Protein AF-A0A2G9ZUT0-F1 (afdb_monomer)

Mean predicted aligned error: 6.5 Å

Secondary structure (DSSP, 8-state):
---------HHHHHHHHHPEE---SSGGGS-HHHHHHEE--TT--SHHHHHHHHHHHHHHHHH---HHHHHHHHHHHHHHHT---SS-HHHHHHHHHHHHHHHHHHHHHHHHHT-HHHHHH--S------S-SS---

Radius of gyration: 17.22 Å; Cα co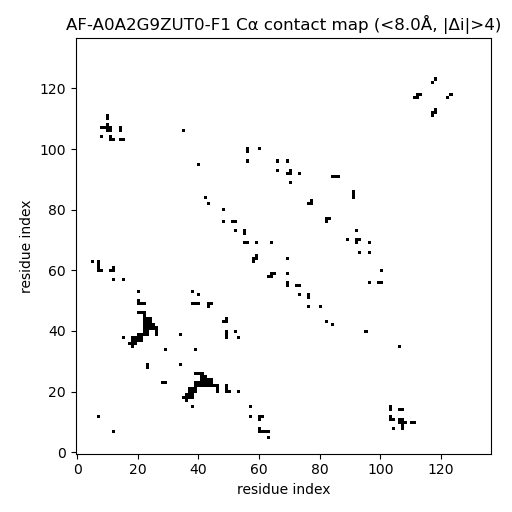ntacts (8 Å, |Δi|>4): 129; chains: 1; bounding box: 40×35×47 Å

Foldseek 3Di:
DDPPPPDQLVLLLVQLVQAAEDEAQAPVVDDDVNVSRHQYQHQPHDSVLSVLLSVLLSCCRPVVDDLVSLLVSQVVSCVVVVGDDPDDSSVRSCCSNVVSSVSSVVSSVVCVCPPPVNCVVPVDDDDDDDPPPDDDD

pLDDT: mean 87.55, std 13.96, range [28.02, 98.31]

Structure (mmCIF, N/CA/C/O backbone):
data_AF-A0A2G9ZUT0-F1
#
_entry.id   AF-A0A2G9ZUT0-F1
#
loop_
_atom_site.group_PDB
_atom_site.id
_atom_site.type_symbol
_atom_site.label_atom_id
_atom_site.label_alt_id
_atom_site.label_comp_id
_atom_site.label_asym_id
_atom_site.label_entity_id
_atom_site.label_seq_id
_atom_site.pdbx_PDB_ins_code
_atom_site.Cartn_x
_atom_site.Cartn_y
_atom_site.Cartn_z
_atom_site.occupancy
_atom_site.B_iso_or_equiv
_atom_site.auth_seq_id
_atom_site.auth_comp_id
_atom_site.auth_asym_id
_atom_site.auth_atom_id
_atom_site.pdbx_PDB_model_num
ATOM 1 N N . MET A 1 1 ? -8.070 9.217 -32.451 1.00 32.62 1 MET A N 1
ATOM 2 C CA . MET A 1 1 ? -7.580 9.591 -31.106 1.00 32.62 1 MET A CA 1
ATOM 3 C C . MET A 1 1 ? -7.337 8.300 -30.333 1.00 32.62 1 MET A C 1
ATOM 5 O O . MET A 1 1 ? -8.298 7.653 -29.942 1.00 32.62 1 MET A O 1
ATOM 9 N N . ILE A 1 2 ? -6.083 7.849 -30.228 1.00 28.02 2 ILE A N 1
ATOM 10 C CA . ILE A 1 2 ? -5.748 6.596 -29.535 1.00 28.02 2 ILE A CA 1
ATOM 11 C C . ILE A 1 2 ? -5.889 6.859 -28.034 1.00 28.02 2 ILE A C 1
ATOM 13 O O . ILE A 1 2 ? -5.043 7.514 -27.430 1.00 28.02 2 ILE A O 1
ATOM 17 N N . LYS A 1 3 ? -6.992 6.394 -27.439 1.00 31.11 3 LYS A N 1
ATOM 18 C CA . LYS A 1 3 ? -7.120 6.288 -25.985 1.00 31.11 3 LYS A CA 1
ATOM 19 C C . LYS A 1 3 ? -6.142 5.206 -25.531 1.00 31.11 3 LYS A C 1
ATOM 21 O O . LYS A 1 3 ? -6.470 4.025 -25.575 1.00 31.11 3 LYS A O 1
ATOM 26 N N . TYR A 1 4 ? -4.961 5.604 -25.070 1.00 37.59 4 TYR A N 1
ATOM 27 C CA . TYR A 1 4 ? -4.207 4.795 -24.116 1.00 37.59 4 TYR A CA 1
ATOM 28 C C . TYR A 1 4 ? -5.000 4.814 -22.803 1.00 37.59 4 TYR A C 1
ATOM 30 O O . TYR A 1 4 ? -4.702 5.581 -21.890 1.00 37.59 4 TYR A O 1
ATOM 38 N N . GLY A 1 5 ? -6.084 4.034 -22.732 1.00 45.03 5 GLY A N 1
ATOM 39 C CA . GLY A 1 5 ? -6.621 3.633 -21.437 1.00 45.03 5 GLY A CA 1
ATOM 40 C C . GLY A 1 5 ? -5.464 2.991 -20.686 1.00 45.03 5 GLY A C 1
ATOM 41 O O . GLY A 1 5 ? -4.748 2.189 -21.283 1.00 45.03 5 GLY A O 1
ATOM 42 N N . SER A 1 6 ? -5.206 3.425 -19.452 1.00 59.22 6 SER A N 1
ATOM 43 C CA . SER A 1 6 ? -4.159 2.858 -18.601 1.00 59.22 6 SER A CA 1
ATOM 44 C C . SER A 1 6 ? -4.292 1.337 -18.638 1.00 59.22 6 SER A C 1
ATOM 46 O O . SER A 1 6 ? -5.233 0.784 -18.078 1.00 59.22 6 SER A O 1
ATOM 48 N N . LEU A 1 7 ? -3.420 0.671 -19.400 1.00 58.50 7 LEU A N 1
ATOM 49 C CA . LEU A 1 7 ? -3.430 -0.780 -19.466 1.00 58.50 7 LEU A CA 1
ATOM 50 C C . LEU A 1 7 ? -3.095 -1.266 -18.054 1.00 58.50 7 LEU A C 1
ATOM 52 O O . LEU A 1 7 ? -2.112 -0.779 -17.480 1.00 58.50 7 LEU A O 1
ATOM 56 N N . PRO A 1 8 ? -3.905 -2.168 -17.477 1.00 69.31 8 PRO A N 1
ATOM 57 C CA . PRO A 1 8 ? -3.637 -2.699 -16.153 1.00 69.31 8 PRO A CA 1
ATOM 58 C C . PRO A 1 8 ? -2.223 -3.276 -16.135 1.00 69.31 8 PRO A C 1
ATOM 60 O O . PRO A 1 8 ? -1.839 -4.016 -17.041 1.00 69.31 8 PRO A O 1
ATOM 63 N N . PHE A 1 9 ? -1.422 -2.912 -15.131 1.00 82.88 9 PHE A N 1
ATOM 64 C CA . PHE A 1 9 ? -0.051 -3.406 -15.035 1.00 82.88 9 PHE A CA 1
ATOM 65 C C . PHE A 1 9 ? -0.077 -4.880 -14.608 1.00 82.88 9 PHE A C 1
ATOM 67 O O . PHE A 1 9 ? -0.148 -5.198 -13.418 1.00 82.88 9 PHE A O 1
ATOM 74 N N . ILE A 1 10 ? -0.083 -5.767 -15.605 1.00 86.06 10 ILE A N 1
ATOM 75 C CA . ILE A 1 10 ? -0.405 -7.193 -15.471 1.00 86.06 10 ILE A CA 1
ATOM 76 C C . ILE A 1 10 ? 0.533 -7.884 -14.482 1.00 86.06 10 ILE A C 1
ATOM 78 O O . ILE A 1 10 ? 0.087 -8.670 -13.650 1.00 86.06 10 ILE A O 1
ATOM 82 N N . GLU A 1 11 ? 1.822 -7.562 -14.517 1.00 87.00 11 GLU A N 1
ATOM 83 C CA . GLU A 1 11 ? 2.834 -8.147 -13.645 1.00 87.00 11 GLU A CA 1
ATOM 84 C C . GLU A 1 11 ? 2.588 -7.784 -12.178 1.00 87.00 11 GLU A C 1
ATOM 86 O O . GLU A 1 11 ? 2.686 -8.647 -11.305 1.00 87.00 11 GLU A O 1
ATOM 91 N N . ALA A 1 12 ? 2.207 -6.534 -11.901 1.00 86.81 12 ALA A N 1
ATOM 92 C CA . ALA A 1 12 ? 1.867 -6.084 -10.555 1.00 86.81 12 ALA A CA 1
ATOM 93 C C . ALA A 1 12 ? 0.582 -6.755 -10.036 1.00 86.81 12 ALA A C 1
ATOM 95 O O . ALA A 1 12 ? 0.538 -7.191 -8.885 1.00 86.81 12 ALA A O 1
ATOM 96 N N . ILE A 1 13 ? -0.433 -6.914 -10.892 1.00 87.56 13 ILE A N 1
ATOM 97 C CA . ILE A 1 13 ? -1.678 -7.626 -10.556 1.00 87.56 13 ILE A CA 1
ATOM 98 C C . ILE A 1 13 ? -1.398 -9.105 -10.272 1.00 87.56 13 ILE A C 1
ATOM 100 O O . ILE A 1 13 ? -1.846 -9.651 -9.263 1.00 87.56 13 ILE A O 1
ATOM 104 N N . ALA A 1 14 ? -0.617 -9.759 -11.133 1.00 89.25 14 ALA A N 1
ATOM 105 C CA . ALA A 1 14 ? -0.244 -11.157 -10.971 1.00 89.25 14 ALA A CA 1
ATOM 106 C C . ALA A 1 14 ? 0.557 -11.391 -9.682 1.00 89.25 14 ALA A C 1
ATOM 108 O O . ALA A 1 14 ? 0.378 -12.418 -9.027 1.00 89.25 14 ALA A O 1
ATOM 109 N N . LEU A 1 15 ? 1.419 -10.445 -9.297 1.00 87.06 15 LEU A N 1
ATOM 110 C CA . LEU A 1 15 ? 2.138 -10.496 -8.026 1.00 87.06 15 LEU A CA 1
ATOM 111 C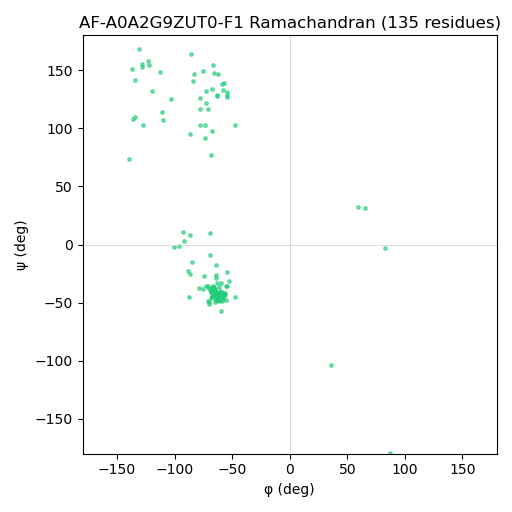 C . LEU A 1 15 ? 1.202 -10.320 -6.835 1.00 87.06 15 LEU A C 1
ATOM 113 O O . LEU A 1 15 ? 1.279 -11.113 -5.901 1.00 87.06 15 LEU A O 1
ATOM 117 N N . LEU A 1 16 ? 0.292 -9.343 -6.878 1.00 90.56 16 LEU A N 1
ATOM 118 C CA . LEU A 1 16 ? -0.678 -9.128 -5.804 1.00 90.56 16 LEU A CA 1
ATOM 119 C C . LEU A 1 16 ? -1.522 -10.381 -5.540 1.00 90.56 16 LEU A C 1
ATOM 121 O O . LEU A 1 16 ? -1.694 -10.768 -4.388 1.00 90.56 16 LEU A O 1
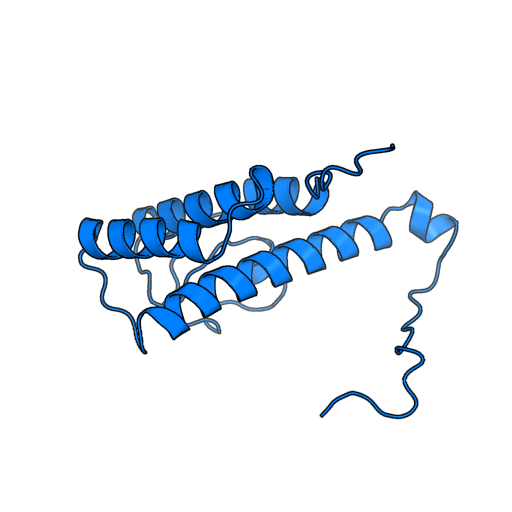ATOM 125 N N . ARG A 1 17 ? -1.979 -11.062 -6.598 1.00 90.38 17 ARG A N 1
ATOM 126 C CA . ARG A 1 17 ? -2.757 -12.309 -6.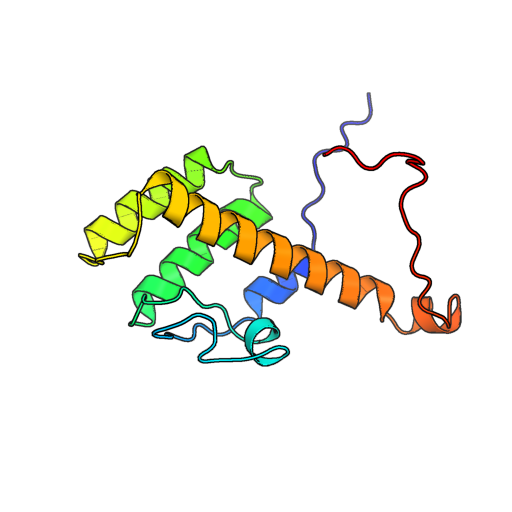491 1.00 90.38 17 ARG A CA 1
ATOM 127 C C . ARG A 1 17 ? -1.982 -13.466 -5.858 1.00 90.38 17 ARG A C 1
ATOM 129 O O . ARG A 1 17 ? -2.591 -14.342 -5.258 1.00 90.38 17 ARG A O 1
ATOM 136 N N . LYS A 1 18 ? -0.655 -13.487 -6.002 1.00 91.44 18 LYS A N 1
ATOM 137 C CA . LYS A 1 18 ? 0.213 -14.527 -5.427 1.00 91.44 18 LYS A CA 1
ATOM 138 C C . LYS A 1 18 ? 0.604 -14.253 -3.979 1.00 91.44 18 LYS A C 1
ATOM 140 O O . LYS A 1 18 ? 1.113 -15.159 -3.325 1.00 91.44 18 LYS A O 1
ATOM 145 N N . LYS A 1 19 ? 0.418 -13.023 -3.491 1.00 91.88 19 LYS A N 1
ATOM 146 C CA . LYS A 1 19 ? 0.791 -12.667 -2.124 1.00 91.88 19 LYS A CA 1
ATOM 147 C C . LYS A 1 19 ? -0.096 -13.384 -1.119 1.00 91.88 19 LYS A C 1
ATOM 149 O O . LYS A 1 19 ? -1.315 -13.348 -1.259 1.00 91.88 19 LYS A O 1
ATOM 154 N N . ILE A 1 20 ? 0.497 -13.956 -0.079 1.00 93.88 20 ILE A N 1
ATOM 155 C CA . ILE A 1 20 ? -0.246 -14.462 1.082 1.00 93.88 20 ILE A CA 1
ATOM 156 C C . ILE A 1 20 ? -0.540 -13.319 2.050 1.00 93.88 20 ILE A C 1
ATOM 158 O O . ILE A 1 20 ? 0.252 -12.389 2.162 1.00 93.88 20 ILE A O 1
ATOM 162 N N . ASN A 1 21 ? -1.668 -13.362 2.745 1.00 95.69 21 ASN A N 1
ATOM 163 C CA . ASN A 1 21 ? -1.921 -12.418 3.826 1.00 95.69 21 ASN A CA 1
ATOM 164 C C . ASN A 1 21 ? -1.043 -12.799 5.019 1.00 95.69 21 ASN A C 1
ATOM 166 O O . ASN A 1 21 ? -0.970 -13.971 5.385 1.00 95.69 21 ASN A O 1
ATOM 170 N N . LEU A 1 22 ? -0.355 -11.821 5.602 1.00 95.06 22 LEU A N 1
ATOM 171 C CA . LEU A 1 22 ? 0.433 -12.044 6.807 1.00 95.06 22 LEU A CA 1
ATOM 172 C C . LEU A 1 22 ? 0.195 -10.895 7.794 1.00 95.06 22 LEU A C 1
ATOM 174 O O . LEU A 1 22 ? 0.650 -9.774 7.550 1.00 95.06 22 LEU A O 1
ATOM 178 N N . PRO A 1 23 ? -0.524 -11.144 8.898 1.00 95.19 23 PRO A N 1
ATOM 179 C CA . PRO A 1 23 ? -0.661 -10.172 9.974 1.00 95.19 23 PRO A CA 1
ATOM 180 C C . PRO A 1 23 ? 0.697 -9.884 10.621 1.00 95.19 23 PRO A C 1
ATOM 182 O O . PRO A 1 23 ? 1.400 -10.807 11.033 1.00 95.19 23 PRO A O 1
ATOM 185 N N . THR A 1 24 ? 1.072 -8.608 10.727 1.00 94.44 24 THR A N 1
ATOM 186 C CA . THR A 1 24 ? 2.322 -8.193 11.381 1.00 94.44 24 THR A CA 1
ATOM 187 C C . THR A 1 24 ? 2.079 -7.017 12.327 1.00 94.44 24 THR A C 1
ATOM 189 O O . THR A 1 24 ? 1.313 -6.114 11.983 1.00 94.44 24 THR A O 1
ATOM 192 N N . PRO A 1 25 ? 2.726 -6.965 13.507 1.00 92.44 25 PRO A N 1
ATOM 193 C CA . PRO A 1 25 ? 2.598 -5.831 14.422 1.00 92.44 25 PRO A CA 1
ATOM 194 C C . PRO A 1 25 ? 3.276 -4.574 13.867 1.00 92.44 25 PRO A C 1
ATOM 196 O O . PRO A 1 25 ? 2.742 -3.471 13.983 1.00 92.44 25 PRO A O 1
ATOM 199 N N . THR A 1 26 ? 4.425 -4.734 13.212 1.00 92.38 26 THR A N 1
ATOM 200 C CA . THR A 1 26 ? 5.209 -3.643 12.631 1.00 92.38 26 THR A CA 1
ATOM 201 C C . THR A 1 26 ? 5.584 -3.955 11.182 1.00 92.38 26 THR A C 1
ATOM 203 O O . THR A 1 26 ? 5.364 -5.060 10.679 1.00 92.38 26 THR A O 1
ATOM 206 N N . TRP A 1 27 ? 6.090 -2.954 10.458 1.00 86.75 27 TRP A N 1
ATOM 207 C CA . TRP A 1 27 ? 6.489 -3.129 9.056 1.00 86.75 27 TRP A CA 1
ATOM 208 C C . TRP A 1 27 ? 7.808 -3.905 8.920 1.00 86.75 27 TRP A C 1
ATOM 210 O O . TRP A 1 27 ? 8.018 -4.569 7.912 1.00 86.75 27 TRP A O 1
ATOM 220 N N . ASP A 1 28 ? 8.666 -3.831 9.935 1.00 91.94 28 ASP A N 1
ATOM 221 C CA . ASP A 1 28 ? 9.986 -4.459 10.033 1.00 91.94 28 ASP A CA 1
ATOM 222 C C . ASP A 1 28 ? 9.947 -5.848 10.689 1.00 91.94 28 ASP A C 1
ATOM 224 O O . ASP A 1 28 ? 10.986 -6.477 10.847 1.00 91.94 28 ASP A O 1
ATOM 228 N N . THR A 1 29 ? 8.755 -6.361 11.028 1.00 92.81 29 THR A N 1
ATOM 229 C CA . THR A 1 29 ? 8.587 -7.763 11.459 1.00 92.81 29 THR A CA 1
ATOM 230 C C . THR A 1 29 ? 9.034 -8.747 10.373 1.00 92.81 29 THR A C 1
ATOM 232 O O . THR A 1 29 ? 9.523 -9.825 10.690 1.00 92.81 29 THR A O 1
ATOM 235 N N . ILE A 1 30 ? 8.850 -8.377 9.103 1.00 90.88 30 ILE A N 1
ATOM 236 C CA . ILE A 1 30 ? 9.332 -9.127 7.941 1.00 90.88 30 ILE A CA 1
ATOM 237 C C . ILE A 1 30 ? 10.223 -8.228 7.086 1.00 90.88 30 ILE A C 1
ATOM 239 O O . ILE A 1 30 ? 10.100 -6.998 7.123 1.00 90.88 30 ILE A O 1
ATOM 243 N N . TRP A 1 31 ? 11.092 -8.832 6.282 1.00 83.88 31 TRP A N 1
ATOM 244 C CA . TRP A 1 31 ? 12.100 -8.103 5.519 1.00 83.88 31 TRP A CA 1
ATOM 245 C C . TRP A 1 31 ? 12.100 -8.461 4.029 1.00 83.88 31 TRP A C 1
ATOM 247 O O . TRP A 1 31 ? 11.714 -9.556 3.638 1.00 83.88 31 TRP A O 1
ATOM 257 N N . GLN A 1 32 ? 12.544 -7.522 3.185 1.00 82.88 32 GLN A N 1
ATOM 258 C CA . GLN A 1 32 ? 12.869 -7.720 1.758 1.00 82.88 32 GLN A CA 1
ATOM 259 C C . GLN A 1 32 ? 11.958 -8.710 0.997 1.00 82.88 32 GLN A C 1
ATOM 261 O O . GLN A 1 32 ? 10.829 -8.370 0.639 1.00 82.88 32 GLN A O 1
ATOM 266 N N . ASP A 1 33 ? 12.446 -9.925 0.738 1.00 82.31 33 ASP A N 1
ATOM 267 C CA . ASP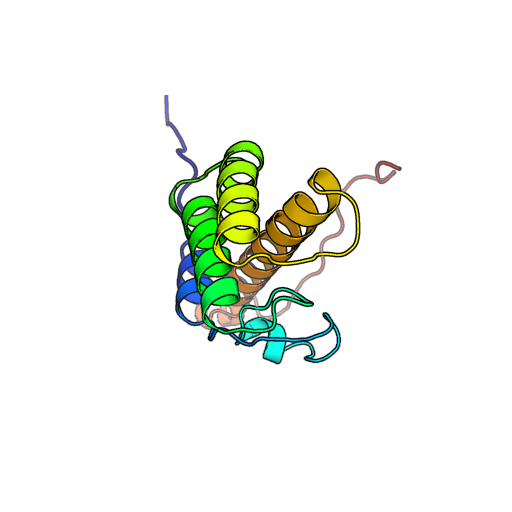 A 1 33 ? 11.777 -10.946 -0.068 1.00 82.31 33 ASP A CA 1
ATOM 268 C C . ASP A 1 33 ? 10.465 -11.431 0.557 1.00 82.31 33 ASP A C 1
ATOM 270 O O . ASP A 1 33 ? 9.542 -11.846 -0.150 1.00 82.31 33 ASP A O 1
ATOM 274 N N . GLU A 1 34 ? 10.327 -11.339 1.877 1.00 87.25 34 GLU A N 1
ATOM 275 C CA . GLU A 1 34 ? 9.081 -11.650 2.570 1.00 87.25 34 GLU A CA 1
ATOM 276 C C . GLU A 1 34 ? 8.008 -10.614 2.232 1.00 87.25 34 GLU A C 1
ATOM 278 O O . GLU A 1 34 ? 6.881 -10.983 1.906 1.00 87.25 34 GLU A O 1
ATOM 283 N N . HIS A 1 35 ? 8.367 -9.325 2.160 1.00 86.06 35 HIS A N 1
ATOM 284 C CA . HIS A 1 35 ? 7.473 -8.279 1.641 1.00 86.06 35 HIS A CA 1
ATOM 285 C C . HIS A 1 35 ? 7.138 -8.478 0.164 1.00 86.06 35 HIS A C 1
ATOM 287 O O . HIS A 1 35 ? 6.157 -7.910 -0.309 1.00 86.06 35 HIS A O 1
ATOM 293 N N . MET A 1 36 ? 7.897 -9.277 -0.594 1.00 82.69 36 MET A N 1
ATOM 294 C CA . MET A 1 36 ? 7.515 -9.659 -1.958 1.00 82.69 36 MET A CA 1
ATOM 295 C C . MET A 1 36 ? 6.467 -10.775 -1.963 1.00 82.69 36 MET A C 1
ATOM 297 O O . MET A 1 36 ? 5.536 -10.717 -2.770 1.00 82.69 36 MET A O 1
ATOM 301 N N . ARG A 1 37 ? 6.556 -11.737 -1.041 1.00 87.94 37 ARG A N 1
ATOM 302 C CA . ARG A 1 37 ? 5.661 -12.907 -0.960 1.00 87.94 37 ARG A CA 1
ATOM 303 C C . ARG A 1 37 ? 4.399 -12.670 -0.136 1.00 87.94 37 ARG A C 1
ATOM 305 O O . ARG A 1 37 ? 3.399 -13.338 -0.375 1.00 87.94 37 ARG A O 1
ATOM 312 N N . SER A 1 38 ? 4.423 -11.703 0.769 1.00 92.19 38 SER A N 1
ATOM 313 C CA . SER A 1 38 ? 3.325 -11.418 1.688 1.00 92.19 38 SER A CA 1
ATOM 314 C C . SER A 1 38 ? 2.678 -10.067 1.388 1.00 92.19 38 SER A C 1
ATOM 316 O O . SER A 1 38 ? 3.318 -9.138 0.888 1.00 92.19 38 SER A O 1
ATOM 318 N N . PHE A 1 39 ? 1.383 -9.962 1.653 1.00 95.00 39 PHE A N 1
ATOM 319 C CA . PHE A 1 39 ? 0.640 -8.717 1.755 1.00 95.00 39 PHE A CA 1
ATOM 320 C C . PHE A 1 39 ? 0.425 -8.440 3.239 1.00 95.00 39 PHE A C 1
ATOM 322 O O . PHE A 1 39 ? -0.087 -9.295 3.963 1.00 95.00 39 PHE A O 1
ATOM 329 N N . THR A 1 40 ? 0.843 -7.260 3.688 1.00 94.56 40 THR A N 1
ATOM 330 C CA . THR A 1 40 ? 0.835 -6.899 5.104 1.00 94.56 40 THR A CA 1
ATOM 331 C C . THR A 1 40 ? 0.321 -5.480 5.293 1.00 94.56 40 THR A C 1
ATOM 333 O O . THR A 1 40 ? 0.473 -4.598 4.441 1.00 94.56 40 THR A O 1
ATOM 336 N N . VAL A 1 41 ? -0.292 -5.253 6.449 1.00 95.50 41 VAL A N 1
ATOM 337 C CA . VAL A 1 41 ? -0.644 -3.927 6.949 1.00 95.50 41 VAL A CA 1
ATOM 338 C C . VAL A 1 41 ? -0.232 -3.899 8.414 1.00 95.50 41 VAL A C 1
ATOM 340 O O . VAL A 1 41 ? -0.847 -4.564 9.238 1.00 95.50 41 VAL A O 1
ATOM 343 N N . ALA A 1 42 ? 0.813 -3.138 8.744 1.00 93.69 42 ALA A N 1
ATOM 344 C CA . ALA A 1 42 ? 1.367 -3.113 10.100 1.00 93.69 42 ALA A CA 1
ATOM 345 C C . ALA A 1 42 ? 0.293 -2.783 11.155 1.00 93.69 42 ALA A C 1
ATOM 347 O O . ALA A 1 42 ? -0.399 -1.773 11.030 1.00 93.69 42 ALA A O 1
ATOM 348 N N . GLY A 1 43 ? 0.152 -3.607 12.185 1.00 92.31 43 GLY A N 1
ATOM 349 C CA . GLY A 1 43 ? -0.849 -3.474 13.242 1.00 92.31 43 GLY A CA 1
ATOM 350 C C . GLY A 1 43 ? -2.231 -4.037 12.893 1.00 92.31 43 GLY A C 1
ATOM 351 O O . GLY A 1 43 ? -3.110 -4.025 13.751 1.00 92.31 43 GLY A O 1
ATOM 352 N N . ALA A 1 44 ? -2.453 -4.531 11.672 1.00 94.88 44 ALA A N 1
ATOM 353 C CA . ALA A 1 44 ? -3.659 -5.267 11.304 1.00 94.88 44 ALA A CA 1
ATOM 354 C C . ALA A 1 44 ? -3.438 -6.754 11.643 1.00 94.88 44 ALA A C 1
ATOM 356 O O . ALA A 1 44 ? -2.790 -7.486 10.898 1.00 94.88 44 ALA A O 1
ATOM 357 N N . MET A 1 45 ? -3.901 -7.165 12.827 1.00 95.00 45 MET A N 1
ATOM 358 C CA . MET A 1 45 ? -3.455 -8.398 13.500 1.00 95.00 45 MET A CA 1
ATOM 359 C C . MET A 1 45 ? -4.299 -9.651 13.212 1.00 95.00 45 MET A C 1
ATOM 361 O O . MET A 1 45 ? -4.107 -10.672 13.867 1.00 95.00 45 MET A O 1
ATOM 365 N N . THR A 1 46 ? -5.214 -9.608 12.244 1.00 93.56 46 THR A N 1
ATOM 366 C CA . THR A 1 46 ? -5.993 -10.782 11.814 1.00 93.56 46 THR A CA 1
ATOM 367 C C . THR A 1 46 ? -5.906 -10.969 10.304 1.00 93.56 46 THR A C 1
ATOM 369 O O . THR A 1 46 ? -5.647 -10.017 9.567 1.00 93.56 46 THR A O 1
ATOM 372 N N . ASP A 1 47 ? -6.097 -12.202 9.829 1.00 94.50 47 ASP A N 1
ATOM 373 C CA . ASP A 1 47 ? -6.077 -12.479 8.388 1.00 94.50 47 ASP A CA 1
ATOM 374 C C . ASP A 1 47 ? -7.192 -11.720 7.659 1.00 94.50 47 ASP A C 1
ATOM 376 O O . ASP A 1 47 ? -6.933 -11.078 6.646 1.00 94.50 47 ASP A O 1
ATOM 380 N N . ASP A 1 48 ? -8.397 -11.696 8.235 1.00 96.25 48 ASP A N 1
ATOM 381 C CA . ASP A 1 48 ? -9.586 -11.092 7.627 1.00 96.25 48 ASP A CA 1
ATOM 382 C C . ASP A 1 48 ? -9.416 -9.596 7.322 1.00 96.25 48 ASP A C 1
ATOM 384 O O . ASP A 1 48 ? -9.755 -9.129 6.232 1.00 96.25 48 ASP A O 1
ATOM 388 N N . ILE A 1 49 ? -8.840 -8.822 8.252 1.00 97.25 49 ILE A N 1
ATOM 389 C CA . ILE A 1 49 ? -8.599 -7.392 8.016 1.00 97.25 49 ILE A CA 1
ATOM 390 C C . ILE A 1 49 ? -7.527 -7.176 6.941 1.00 97.25 49 ILE A C 1
ATOM 392 O O . ILE A 1 49 ? -7.649 -6.277 6.106 1.00 97.25 49 ILE A O 1
ATOM 396 N N . VAL A 1 50 ? -6.482 -8.009 6.933 1.00 97.19 50 VAL A N 1
ATOM 397 C CA . VAL A 1 50 ? -5.422 -7.960 5.921 1.00 97.19 50 VAL A CA 1
ATOM 398 C C . VAL A 1 50 ? -5.990 -8.346 4.552 1.00 97.19 50 VAL A C 1
ATOM 400 O O . VAL A 1 50 ? -5.668 -7.694 3.558 1.00 97.19 50 VAL A O 1
ATOM 403 N N . ALA A 1 51 ? -6.884 -9.334 4.501 1.00 97.06 51 ALA A N 1
ATOM 404 C CA . ALA A 1 51 ? -7.579 -9.770 3.299 1.00 97.06 51 ALA A CA 1
ATOM 405 C C . ALA A 1 51 ? -8.441 -8.655 2.698 1.00 97.06 51 ALA A C 1
ATOM 407 O O . ALA A 1 51 ? -8.328 -8.384 1.501 1.00 97.06 51 ALA A O 1
ATOM 408 N N . ASP A 1 52 ? -9.239 -7.966 3.518 1.00 97.50 52 ASP A N 1
ATOM 409 C CA . ASP A 1 52 ? -10.077 -6.860 3.048 1.00 97.50 52 ASP A CA 1
ATOM 410 C C . ASP A 1 52 ? -9.229 -5.673 2.558 1.00 97.50 52 ASP A C 1
ATOM 412 O O . ASP A 1 52 ? -9.548 -5.058 1.537 1.00 97.50 52 ASP A O 1
ATOM 416 N N . PHE A 1 53 ? -8.096 -5.376 3.210 1.00 97.25 53 PHE A N 1
ATOM 417 C CA . PHE A 1 53 ? -7.163 -4.368 2.696 1.00 97.25 53 PHE A CA 1
ATOM 418 C C . PHE A 1 53 ? -6.506 -4.793 1.383 1.00 97.25 53 PHE A C 1
ATOM 420 O O . PHE A 1 53 ? -6.345 -3.960 0.486 1.00 97.25 53 PHE A O 1
ATOM 427 N N . ARG A 1 54 ? -6.141 -6.072 1.242 1.00 96.12 54 ARG A N 1
ATOM 428 C CA . ARG A 1 54 ? -5.593 -6.612 -0.009 1.00 96.12 54 ARG A CA 1
ATOM 429 C C . ARG A 1 54 ? -6.595 -6.459 -1.142 1.00 96.12 54 ARG A C 1
ATOM 431 O O . ARG A 1 54 ? -6.214 -6.065 -2.240 1.00 96.12 54 ARG A O 1
ATOM 438 N N . GLU A 1 55 ? -7.866 -6.718 -0.863 1.00 95.19 55 GLU A N 1
ATOM 439 C CA . GLU A 1 55 ? -8.962 -6.553 -1.810 1.00 95.19 55 GLU A CA 1
ATOM 440 C C . GLU A 1 55 ? -9.177 -5.082 -2.197 1.00 95.19 55 GLU A C 1
ATOM 442 O O . GLU A 1 55 ? -9.282 -4.766 -3.382 1.00 95.19 55 GLU A O 1
ATOM 447 N N . ALA A 1 56 ? -9.144 -4.155 -1.236 1.00 95.56 56 ALA A N 1
ATOM 448 C CA . ALA A 1 56 ? -9.216 -2.720 -1.521 1.00 95.56 56 ALA A CA 1
ATOM 449 C C . ALA A 1 56 ? -8.044 -2.239 -2.405 1.00 95.56 56 ALA A C 1
ATOM 451 O O . ALA A 1 56 ? -8.238 -1.459 -3.341 1.00 95.56 56 ALA A O 1
ATOM 452 N N . VAL A 1 57 ? -6.825 -2.739 -2.164 1.00 94.00 57 VAL A N 1
ATOM 453 C CA . VAL A 1 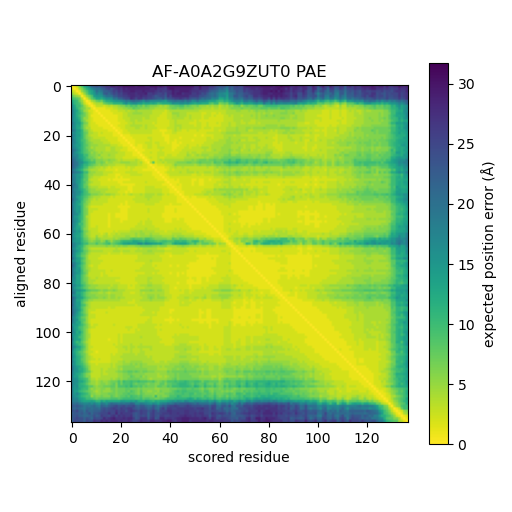57 ? -5.658 -2.458 -3.022 1.00 94.00 57 VAL A CA 1
ATOM 454 C C . VAL A 1 57 ? -5.800 -3.120 -4.395 1.00 94.00 57 VAL A C 1
ATOM 456 O O . VAL A 1 57 ? -5.434 -2.509 -5.400 1.00 94.00 57 VAL A O 1
ATOM 459 N N . ARG A 1 58 ? -6.358 -4.335 -4.475 1.00 92.19 58 ARG A N 1
ATOM 460 C CA . ARG A 1 58 ? -6.621 -5.017 -5.750 1.00 92.19 58 ARG A CA 1
ATOM 461 C C . ARG A 1 58 ? -7.548 -4.190 -6.629 1.00 92.19 58 ARG A C 1
ATOM 463 O O . ARG A 1 58 ? -7.196 -3.950 -7.778 1.00 92.19 58 ARG A O 1
ATOM 470 N N . LYS A 1 59 ? -8.662 -3.691 -6.085 1.00 90.81 59 LYS A N 1
ATOM 471 C CA . LYS A 1 59 ? -9.579 -2.786 -6.801 1.00 90.81 59 LYS A CA 1
ATOM 472 C C . LYS A 1 59 ? -8.852 -1.544 -7.317 1.00 90.81 59 LYS A C 1
ATOM 474 O O . LYS A 1 59 ? -9.034 -1.150 -8.461 1.00 90.81 59 LYS A O 1
ATOM 479 N N . ALA A 1 60 ? -7.979 -0.943 -6.506 1.00 89.50 60 ALA A N 1
ATOM 480 C CA . ALA A 1 60 ? -7.175 0.199 -6.947 1.00 89.50 60 ALA A CA 1
ATOM 481 C C . ALA A 1 60 ? -6.236 -0.134 -8.113 1.00 89.50 60 ALA A C 1
ATOM 483 O O . ALA A 1 60 ? -6.118 0.653 -9.051 1.00 89.50 60 ALA A O 1
ATOM 484 N N . GLN A 1 61 ? -5.596 -1.301 -8.071 1.00 85.06 61 GLN A N 1
ATOM 485 C CA . GLN A 1 61 ? -4.657 -1.738 -9.098 1.00 85.06 61 GLN A CA 1
ATOM 486 C C . GLN A 1 61 ? -5.348 -2.195 -10.397 1.00 85.06 61 GLN A C 1
ATOM 488 O O . GLN A 1 61 ? -4.811 -1.958 -11.478 1.00 85.06 61 GLN A O 1
ATOM 493 N N . GLU A 1 62 ? -6.493 -2.877 -10.302 1.00 85.25 62 GLU A N 1
ATOM 494 C CA . GLU A 1 62 ? -7.210 -3.457 -11.449 1.00 85.25 62 GLU A CA 1
ATOM 495 C C . GLU A 1 62 ? -8.184 -2.460 -12.091 1.00 85.25 62 GLU A C 1
ATOM 497 O O . GLU A 1 62 ? -8.173 -2.304 -13.311 1.00 85.25 62 GLU A O 1
ATOM 502 N N . ASP A 1 63 ? -8.963 -1.735 -11.284 1.00 82.19 63 ASP A N 1
ATOM 503 C CA . ASP A 1 63 ? -10.016 -0.833 -11.772 1.00 82.19 63 ASP A CA 1
ATOM 504 C C . ASP A 1 63 ? -9.540 0.628 -11.877 1.00 82.19 63 ASP A C 1
ATOM 506 O O . ASP A 1 63 ? -10.298 1.516 -12.273 1.00 82.19 63 ASP A O 1
ATOM 510 N N . GLY A 1 64 ? -8.287 0.907 -11.496 1.00 77.50 64 GLY A N 1
ATOM 511 C CA . GLY A 1 64 ? -7.711 2.253 -11.516 1.00 77.50 64 GLY A CA 1
ATOM 512 C C . GLY A 1 64 ? -8.383 3.212 -10.529 1.00 77.50 64 GLY A C 1
ATOM 513 O O . GLY A 1 64 ? -8.493 4.411 -10.804 1.00 77.50 64 GLY A O 1
ATOM 514 N N . THR A 1 65 ? -8.883 2.701 -9.398 1.00 79.88 65 THR A N 1
ATOM 515 C CA . THR A 1 65 ? -9.586 3.541 -8.421 1.00 79.88 65 THR A CA 1
ATOM 516 C C . THR A 1 65 ? -8.650 4.549 -7.754 1.00 79.88 65 THR A C 1
ATOM 518 O O . THR A 1 65 ? -7.435 4.379 -7.674 1.00 79.88 65 THR A O 1
ATOM 521 N N . THR A 1 66 ? -9.222 5.660 -7.289 1.00 90.50 66 THR A N 1
ATOM 522 C CA . THR A 1 66 ? -8.446 6.752 -6.687 1.00 90.50 66 THR A CA 1
ATOM 523 C C . THR A 1 66 ? -8.198 6.514 -5.197 1.00 90.50 66 THR A C 1
ATOM 525 O O . THR A 1 66 ? -8.944 5.790 -4.534 1.00 90.50 66 THR A O 1
ATOM 528 N N . LEU A 1 67 ? -7.242 7.254 -4.618 1.00 92.88 67 LEU A N 1
ATOM 529 C CA . LEU A 1 67 ? -7.060 7.323 -3.161 1.00 92.88 67 LEU A CA 1
ATOM 530 C C . LEU A 1 67 ? -8.364 7.685 -2.424 1.00 92.88 67 LEU A C 1
ATOM 532 O O . LEU A 1 67 ? -8.561 7.259 -1.292 1.00 92.88 67 LEU A O 1
ATOM 536 N N . GLY A 1 68 ? -9.254 8.469 -3.045 1.00 94.38 68 GLY A N 1
ATOM 537 C CA . GLY A 1 68 ? -10.558 8.813 -2.477 1.00 94.38 68 GLY A CA 1
ATOM 538 C C . GLY A 1 68 ? -11.494 7.609 -2.340 1.00 94.38 68 GLY A C 1
ATOM 539 O O . GLY A 1 68 ? -12.197 7.510 -1.339 1.00 94.38 68 GLY A O 1
ATOM 540 N N . THR A 1 69 ? -11.470 6.686 -3.303 1.00 94.25 69 THR A N 1
ATOM 541 C CA . THR A 1 69 ? -12.238 5.432 -3.251 1.00 94.25 69 THR A CA 1
ATOM 542 C C . THR A 1 69 ? -11.669 4.500 -2.192 1.00 94.25 69 THR A C 1
ATOM 544 O O . THR A 1 69 ? -12.398 4.113 -1.286 1.00 94.25 69 THR A O 1
ATOM 547 N N . PHE A 1 70 ? -10.354 4.259 -2.225 1.00 96.19 70 PHE A N 1
ATOM 548 C CA . PHE A 1 70 ? -9.672 3.437 -1.221 1.00 96.19 70 PHE A CA 1
ATOM 549 C C . PHE A 1 70 ? -9.932 3.929 0.208 1.00 96.19 70 PHE A C 1
ATOM 551 O O . PHE A 1 70 ? -10.048 3.157 1.148 1.00 96.19 70 PHE A O 1
ATOM 558 N N . ARG A 1 71 ? -10.036 5.246 0.382 1.00 97.62 71 ARG A N 1
ATOM 559 C CA . ARG A 1 71 ? -10.353 5.887 1.656 1.00 97.62 71 ARG A CA 1
ATOM 560 C C . ARG A 1 71 ? -11.735 5.528 2.204 1.00 97.62 71 ARG A C 1
ATOM 562 O O . ARG A 1 71 ? -11.874 5.461 3.418 1.00 97.62 71 ARG A O 1
ATOM 569 N N . LYS A 1 72 ? -12.726 5.307 1.339 1.00 97.38 72 LYS A N 1
ATOM 570 C CA . LYS A 1 72 ? -14.051 4.824 1.753 1.00 97.38 72 LYS A CA 1
ATOM 571 C C . LYS A 1 72 ? -13.956 3.373 2.219 1.00 97.38 72 LYS A C 1
ATOM 573 O O . LYS A 1 72 ? -14.341 3.094 3.345 1.00 97.38 72 LYS A O 1
ATOM 578 N N . ASP A 1 73 ? -13.318 2.513 1.418 1.00 97.06 73 ASP A N 1
ATOM 579 C CA . ASP A 1 73 ? -13.067 1.115 1.796 1.00 97.06 73 ASP A CA 1
ATOM 580 C C . ASP A 1 73 ? -12.288 1.030 3.122 1.00 97.06 73 ASP A C 1
ATOM 582 O O . ASP A 1 73 ? -12.611 0.233 3.993 1.00 97.06 73 ASP A O 1
ATOM 586 N N . PHE A 1 74 ? -11.287 1.894 3.317 1.00 97.94 74 PHE A N 1
ATOM 587 C CA . PHE A 1 74 ? -10.523 1.987 4.561 1.00 97.94 74 PHE A CA 1
ATOM 588 C C . PHE A 1 74 ? -11.419 2.286 5.769 1.00 97.94 74 PHE A C 1
ATOM 590 O O . PHE A 1 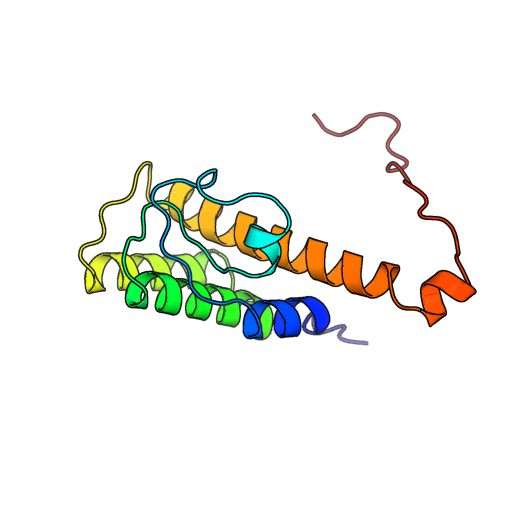74 ? -11.279 1.625 6.796 1.00 97.94 74 PHE A O 1
ATOM 597 N N . ASP A 1 75 ? -12.321 3.265 5.662 1.00 98.31 75 ASP A N 1
ATOM 598 C CA . ASP A 1 75 ? -13.225 3.618 6.761 1.00 98.31 75 ASP A CA 1
ATOM 599 C C . ASP A 1 75 ? -14.197 2.464 7.068 1.00 98.31 75 ASP A C 1
ATOM 601 O O . ASP A 1 75 ? -14.439 2.157 8.239 1.00 98.31 75 ASP A O 1
ATOM 605 N N . ASP A 1 76 ? -14.695 1.783 6.031 1.00 98.31 76 ASP A N 1
ATOM 606 C CA . ASP A 1 76 ? -15.580 0.623 6.167 1.00 98.31 76 ASP A CA 1
ATOM 607 C C . ASP A 1 76 ? -14.871 -0.559 6.843 1.00 98.31 76 ASP A C 1
ATOM 609 O O . ASP A 1 76 ? -15.420 -1.160 7.766 1.00 98.31 76 ASP A O 1
ATOM 613 N N . ILE A 1 77 ? -13.627 -0.856 6.451 1.00 98.19 77 ILE A N 1
ATOM 614 C CA . ILE A 1 77 ? -12.795 -1.910 7.054 1.00 98.19 77 ILE A CA 1
ATOM 615 C C . ILE A 1 77 ? -12.505 -1.587 8.523 1.00 98.19 77 ILE A C 1
ATOM 617 O O . ILE A 1 77 ? -12.701 -2.433 9.396 1.00 98.19 77 ILE A O 1
ATOM 621 N N . VAL A 1 78 ? -12.085 -0.353 8.823 1.00 97.88 78 VAL A N 1
ATOM 622 C CA . VAL A 1 78 ? -11.837 0.099 10.202 1.00 97.88 78 VAL A CA 1
ATOM 623 C C . VAL A 1 78 ? -13.078 -0.103 11.066 1.00 97.88 78 VAL A C 1
ATOM 625 O O . VAL A 1 78 ? -12.978 -0.658 12.160 1.00 97.88 78 VAL A O 1
ATOM 628 N N . LYS A 1 79 ? -14.250 0.312 10.571 1.00 98.06 79 LYS A N 1
ATOM 629 C CA . LYS A 1 79 ? -15.519 0.168 11.287 1.00 98.06 79 LYS A CA 1
ATOM 630 C C . LYS A 1 79 ? -15.920 -1.299 11.454 1.00 98.06 79 LYS A C 1
ATOM 632 O O . LYS A 1 79 ? -16.343 -1.676 12.542 1.00 98.06 79 LYS A O 1
ATOM 637 N N . LYS A 1 80 ? -15.776 -2.113 10.404 1.00 98.19 80 LYS A N 1
ATOM 638 C CA . LYS A 1 80 ? -16.127 -3.542 10.389 1.00 98.19 80 LYS A CA 1
ATOM 639 C C . LYS A 1 80 ? -15.372 -4.331 11.457 1.00 98.19 80 LYS A C 1
ATOM 641 O O . LYS A 1 80 ? -15.979 -5.152 12.134 1.00 98.19 80 LYS A O 1
ATOM 646 N N . TYR A 1 81 ? -14.076 -4.069 11.615 1.00 97.50 81 TYR A N 1
ATOM 647 C CA . TYR A 1 81 ? -13.218 -4.817 12.541 1.00 97.50 81 TYR A CA 1
ATOM 648 C C . TYR A 1 81 ? -12.946 -4.097 13.867 1.00 97.50 81 TYR A C 1
ATOM 650 O O . TYR A 1 81 ? -12.242 -4.640 14.713 1.00 97.50 81 TYR A O 1
ATOM 658 N N . GLY A 1 82 ? -13.447 -2.871 14.054 1.00 96.50 82 GLY A N 1
ATOM 659 C CA . GLY A 1 82 ? -13.109 -2.047 15.220 1.00 96.50 82 GLY A CA 1
ATOM 660 C C . GLY A 1 82 ? -11.604 -1.767 15.331 1.00 96.50 82 GLY A C 1
ATOM 661 O O . GLY A 1 82 ? -11.060 -1.704 16.432 1.00 96.50 82 GLY A O 1
ATOM 662 N N . TRP A 1 83 ? -10.908 -1.659 14.196 1.00 96.75 83 TRP A N 1
ATOM 663 C CA . TRP A 1 83 ? -9.447 -1.627 14.164 1.00 96.75 83 TRP A CA 1
ATOM 664 C C . TRP A 1 83 ? -8.880 -0.261 14.561 1.00 96.75 83 TRP A C 1
ATOM 666 O O . TRP A 1 83 ? -9.058 0.735 13.858 1.00 96.75 83 TRP A O 1
ATOM 676 N N . GLY A 1 84 ? -8.135 -0.228 15.667 1.00 94.31 84 GLY A N 1
ATOM 677 C CA . GLY A 1 84 ? -7.341 0.930 16.067 1.00 94.31 84 GLY A CA 1
ATOM 678 C C . GLY A 1 84 ? -6.045 1.024 15.262 1.00 94.31 84 GLY A C 1
ATOM 679 O O . GLY A 1 84 ? -5.256 0.082 15.233 1.00 94.31 84 GLY A O 1
ATOM 680 N N . TYR A 1 85 ? -5.796 2.174 14.636 1.00 94.94 85 TYR A N 1
ATOM 681 C CA . TYR A 1 85 ? -4.559 2.444 13.904 1.00 94.94 85 TYR A CA 1
ATOM 682 C C . TYR A 1 85 ? -3.844 3.684 14.440 1.00 94.94 85 TYR A C 1
ATOM 684 O O . TYR A 1 85 ? -4.452 4.597 14.996 1.00 94.94 85 TYR A O 1
ATOM 692 N N . VAL A 1 86 ? -2.528 3.726 14.236 1.00 93.94 86 VAL A N 1
ATOM 693 C CA . VAL A 1 86 ? -1.686 4.859 14.630 1.00 93.94 86 VAL A CA 1
ATOM 694 C C . VAL A 1 86 ? -1.714 5.942 13.548 1.00 93.94 86 VAL A C 1
ATOM 696 O O . VAL A 1 86 ? -1.659 5.640 12.353 1.00 93.94 86 VAL A O 1
ATOM 699 N N . GLY A 1 87 ? -1.748 7.206 13.975 1.00 95.38 87 GLY A N 1
ATOM 700 C CA . GLY A 1 87 ? -1.724 8.381 13.103 1.00 95.38 87 GLY A CA 1
ATOM 701 C C . GLY A 1 87 ? -3.107 8.823 12.618 1.00 95.38 87 GLY A C 1
ATOM 702 O O . GLY A 1 87 ? -4.134 8.247 12.965 1.00 95.38 87 GLY A O 1
ATOM 703 N N . SER A 1 88 ? -3.148 9.883 11.807 1.00 97.62 88 SER A N 1
ATOM 704 C CA . SER A 1 88 ? -4.417 10.401 11.286 1.00 97.62 88 SER A CA 1
ATOM 705 C C . SER A 1 88 ? -4.972 9.512 10.174 1.00 97.62 88 SER A C 1
ATOM 707 O O . SER A 1 88 ? -4.223 8.948 9.373 1.00 97.62 88 SER A O 1
ATOM 709 N N . ARG A 1 89 ? -6.302 9.458 10.053 1.00 96.69 89 ARG A N 1
ATOM 710 C CA . ARG A 1 89 ? -7.016 8.724 8.995 1.00 96.69 89 ARG A CA 1
ATOM 711 C C . ARG A 1 89 ? -6.458 8.995 7.596 1.00 96.69 89 ARG A C 1
ATOM 713 O O . ARG A 1 89 ? -6.235 8.080 6.803 1.00 96.69 89 ARG A O 1
ATOM 720 N N . ASN A 1 90 ? -6.206 10.267 7.278 1.00 97.38 90 ASN A N 1
ATOM 721 C CA . ASN A 1 90 ? -5.733 10.681 5.955 1.00 97.38 90 ASN A CA 1
ATOM 722 C C . ASN A 1 90 ? -4.289 10.268 5.677 1.00 97.38 90 ASN A C 1
ATOM 724 O O . ASN A 1 90 ? -3.981 9.941 4.529 1.00 97.38 90 ASN A O 1
ATOM 728 N N . TRP A 1 91 ? -3.435 10.291 6.701 1.00 97.44 91 TRP A N 1
ATOM 729 C CA . TRP A 1 91 ? -2.060 9.814 6.611 1.00 97.44 91 TRP A CA 1
ATOM 730 C C . TRP A 1 91 ? -2.024 8.290 6.491 1.00 97.44 91 TRP A C 1
ATOM 732 O O . TRP A 1 91 ? -1.401 7.765 5.572 1.00 97.44 91 TRP A O 1
ATOM 742 N N . ARG A 1 92 ? -2.760 7.582 7.357 1.00 97.50 92 ARG A N 1
ATOM 743 C CA . ARG A 1 92 ? -2.736 6.121 7.435 1.00 97.50 92 ARG A CA 1
ATOM 744 C C . ARG A 1 92 ? -3.269 5.461 6.167 1.00 97.50 92 ARG A C 1
ATOM 746 O O . ARG A 1 92 ? -2.594 4.605 5.600 1.00 97.50 92 ARG A O 1
ATOM 753 N N . SER A 1 93 ? -4.437 5.895 5.692 1.00 97.38 93 SER A N 1
ATOM 754 C CA . SER A 1 93 ? -5.018 5.402 4.435 1.00 97.38 93 SER A CA 1
ATOM 755 C C . SER A 1 93 ? -4.081 5.638 3.246 1.00 97.38 93 SER A C 1
ATOM 757 O O . SER A 1 93 ? -3.846 4.733 2.450 1.00 97.38 93 SER A O 1
ATOM 759 N N . ARG A 1 94 ? -3.481 6.833 3.156 1.00 96.88 94 ARG A N 1
ATOM 760 C CA . ARG A 1 94 ? -2.523 7.175 2.099 1.00 96.88 94 ARG A CA 1
ATOM 761 C C . ARG A 1 94 ? -1.267 6.311 2.163 1.00 96.88 94 ARG A C 1
ATOM 763 O O . ARG A 1 94 ? -0.815 5.856 1.120 1.00 96.88 94 ARG A O 1
ATOM 770 N N . LEU A 1 95 ? -0.725 6.079 3.357 1.00 96.31 95 LEU A N 1
ATOM 771 C CA . LEU A 1 95 ? 0.465 5.257 3.546 1.00 96.31 95 LEU A CA 1
ATOM 772 C C . LEU A 1 95 ? 0.225 3.818 3.077 1.00 96.31 95 LEU A C 1
ATOM 774 O O . LEU A 1 95 ? 1.024 3.297 2.308 1.00 96.31 95 LEU A O 1
ATOM 778 N N . ILE A 1 96 ? -0.881 3.190 3.491 1.00 95.19 96 ILE A N 1
ATOM 779 C CA . ILE A 1 96 ? -1.211 1.814 3.083 1.00 95.19 96 ILE A CA 1
ATOM 780 C C . ILE A 1 96 ? -1.373 1.733 1.563 1.00 95.19 96 ILE A C 1
ATOM 782 O O . ILE A 1 96 ? -0.778 0.855 0.935 1.00 95.19 96 ILE A O 1
ATOM 786 N N . TYR A 1 97 ? -2.135 2.666 0.987 1.00 95.19 97 TYR A N 1
ATOM 787 C CA . TYR A 1 97 ? -2.393 2.748 -0.447 1.00 95.19 97 TYR A CA 1
ATOM 788 C C . TYR A 1 97 ? -1.102 2.924 -1.252 1.00 95.19 97 TYR A C 1
ATOM 790 O O . TYR A 1 97 ? -0.776 2.107 -2.111 1.00 95.19 97 TYR A O 1
ATOM 798 N N . GLU A 1 98 ? -0.336 3.979 -0.965 1.00 93.88 98 GLU A N 1
ATOM 799 C CA . GLU A 1 98 ? 0.851 4.309 -1.748 1.00 93.88 98 GLU A CA 1
ATOM 800 C C . GLU A 1 98 ? 1.951 3.267 -1.591 1.00 93.88 98 GLU A C 1
ATOM 802 O O . GLU A 1 98 ? 2.560 2.894 -2.590 1.00 93.88 98 GLU A O 1
ATOM 807 N N . THR A 1 99 ? 2.222 2.804 -0.369 1.00 92.31 99 THR A N 1
ATOM 808 C CA . THR A 1 99 ? 3.308 1.849 -0.125 1.00 92.31 99 THR A CA 1
ATOM 809 C C . THR A 1 99 ? 3.031 0.531 -0.832 1.00 92.31 99 THR A C 1
ATOM 811 O O . THR A 1 99 ? 3.895 0.049 -1.560 1.00 92.31 99 THR A O 1
ATOM 814 N N . ASN A 1 100 ? 1.819 -0.022 -0.711 1.00 92.00 100 ASN A N 1
ATOM 815 C CA . ASN A 1 100 ? 1.496 -1.280 -1.381 1.00 92.00 100 ASN A CA 1
ATOM 816 C C . ASN A 1 100 ? 1.520 -1.139 -2.907 1.00 92.00 100 ASN A C 1
ATOM 818 O O . ASN A 1 100 ? 2.139 -1.965 -3.575 1.00 92.00 100 ASN A O 1
ATOM 822 N N . LEU A 1 101 ? 0.938 -0.076 -3.474 1.00 91.25 101 LEU A N 1
ATOM 823 C CA . LEU A 1 101 ? 0.956 0.128 -4.927 1.00 91.25 101 LEU A CA 1
ATOM 824 C C . LEU A 1 101 ? 2.371 0.361 -5.471 1.00 91.25 101 LEU A C 1
ATOM 826 O O . LEU A 1 101 ? 2.735 -0.216 -6.497 1.00 91.25 101 LEU A O 1
ATOM 830 N N . LYS A 1 102 ? 3.202 1.156 -4.782 1.00 89.75 102 LYS A N 1
ATOM 831 C CA . LYS A 1 102 ? 4.605 1.377 -5.174 1.00 89.75 102 LYS A CA 1
ATOM 832 C C . LYS A 1 102 ? 5.401 0.076 -5.125 1.00 89.75 102 LYS A C 1
ATOM 834 O O . LYS A 1 102 ? 6.130 -0.208 -6.074 1.00 89.75 102 LYS A O 1
ATOM 839 N N . THR A 1 103 ? 5.232 -0.730 -4.077 1.00 88.44 103 THR A N 1
ATOM 840 C CA . THR A 1 103 ? 5.901 -2.033 -3.944 1.00 88.44 103 THR A CA 1
ATOM 841 C C . THR A 1 103 ? 5.471 -3.001 -5.044 1.00 88.44 103 THR A C 1
ATOM 843 O O . THR A 1 103 ? 6.323 -3.626 -5.674 1.00 88.44 103 THR A O 1
ATOM 846 N N . LEU A 1 104 ? 4.171 -3.089 -5.341 1.00 88.50 104 LEU A N 1
ATOM 847 C CA . LEU A 1 104 ? 3.655 -3.923 -6.431 1.00 88.50 104 LEU A CA 1
ATOM 848 C C . LEU A 1 104 ? 4.190 -3.476 -7.793 1.00 88.50 104 LEU A C 1
ATOM 850 O O . LEU A 1 104 ? 4.638 -4.306 -8.583 1.00 88.50 104 LEU A O 1
ATOM 854 N N . HIS A 1 105 ? 4.197 -2.168 -8.053 1.00 88.44 105 HIS A N 1
ATOM 855 C CA . HIS A 1 105 ? 4.740 -1.618 -9.287 1.00 88.44 105 HIS A CA 1
ATOM 856 C C . HIS A 1 105 ? 6.247 -1.895 -9.411 1.00 88.44 105 HIS A C 1
ATOM 858 O O . HIS A 1 105 ? 6.708 -2.359 -10.453 1.00 88.44 105 HIS A O 1
ATOM 864 N N . ALA A 1 106 ? 7.027 -1.660 -8.353 1.00 87.81 106 ALA A N 1
ATOM 865 C CA . ALA A 1 106 ? 8.459 -1.949 -8.340 1.00 87.81 106 ALA A CA 1
ATOM 866 C C . ALA A 1 106 ? 8.740 -3.435 -8.610 1.00 87.81 106 ALA A C 1
ATOM 868 O O . ALA A 1 106 ? 9.574 -3.759 -9.455 1.00 87.81 106 ALA 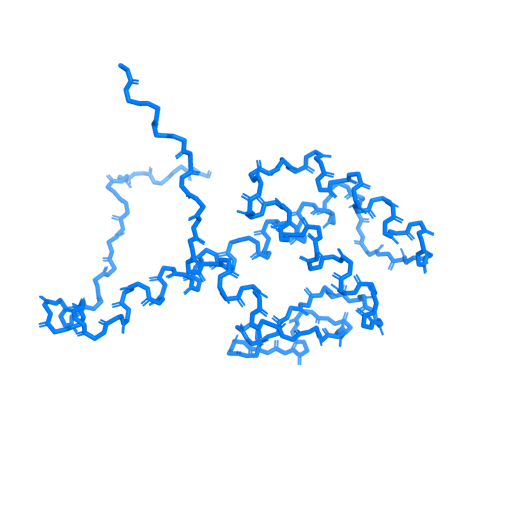A O 1
ATOM 869 N N . ALA A 1 107 ? 7.991 -4.333 -7.970 1.00 86.69 107 ALA A N 1
ATOM 870 C CA . ALA A 1 107 ? 8.130 -5.770 -8.171 1.00 86.69 107 ALA A CA 1
ATOM 871 C C . ALA A 1 107 ? 7.706 -6.211 -9.588 1.00 86.69 107 ALA A C 1
ATOM 873 O O . ALA A 1 107 ? 8.359 -7.063 -10.192 1.00 86.69 107 ALA A O 1
ATOM 874 N N . GLY A 1 108 ? 6.673 -5.589 -10.168 1.00 88.81 108 GLY A N 1
ATOM 875 C CA . GLY A 1 108 ? 6.295 -5.807 -11.566 1.00 88.81 108 GLY A CA 1
ATOM 876 C C . GLY A 1 108 ? 7.401 -5.380 -12.537 1.00 88.81 108 GLY A C 1
ATOM 877 O O . GLY A 1 108 ? 7.766 -6.130 -13.439 1.00 88.81 108 GLY A O 1
ATOM 878 N N . ARG A 1 109 ? 8.010 -4.207 -12.312 1.00 89.81 109 ARG A N 1
ATOM 879 C CA . ARG A 1 109 ? 9.138 -3.719 -13.126 1.00 89.81 109 ARG A CA 1
ATOM 880 C C . ARG A 1 109 ? 10.365 -4.607 -12.979 1.00 89.81 109 ARG A C 1
ATOM 882 O O . ARG A 1 109 ? 11.035 -4.875 -13.971 1.00 89.81 109 ARG A O 1
ATOM 889 N N . TRP A 1 110 ? 10.637 -5.087 -11.770 1.00 89.25 110 TRP A N 1
ATOM 890 C CA . TRP A 1 110 ? 11.697 -6.057 -11.522 1.00 89.25 110 TRP A CA 1
ATOM 891 C C . TRP A 1 110 ? 11.491 -7.336 -12.336 1.00 89.25 110 TRP A C 1
ATOM 893 O O . TRP A 1 110 ? 12.427 -7.811 -12.975 1.00 89.25 110 TRP A O 1
ATOM 903 N N . ARG A 1 111 ? 10.256 -7.848 -12.393 1.00 89.12 111 ARG A N 1
ATOM 904 C CA . ARG A 1 111 ? 9.920 -9.034 -13.188 1.00 89.12 111 ARG A CA 1
ATOM 905 C C . ARG A 1 111 ? 10.117 -8.819 -14.688 1.00 89.12 111 ARG A C 1
ATOM 907 O O . ARG A 1 111 ? 10.670 -9.691 -15.339 1.00 89.12 111 ARG A O 1
ATOM 914 N N . GLN A 1 112 ? 9.729 -7.658 -15.214 1.00 89.81 112 GLN A N 1
ATOM 915 C CA . GLN A 1 112 ? 9.987 -7.310 -16.616 1.00 89.81 112 GLN A CA 1
ATOM 916 C C . GLN A 1 112 ? 11.485 -7.202 -16.920 1.00 89.81 112 GLN A C 1
ATOM 918 O O . GLN A 1 112 ? 11.936 -7.636 -17.972 1.00 89.81 112 GLN A O 1
ATOM 923 N N . MET A 1 113 ? 12.266 -6.612 -16.010 1.00 90.31 113 MET A N 1
ATOM 924 C CA . MET A 1 113 ? 13.710 -6.472 -16.207 1.00 90.31 113 MET A CA 1
ATOM 925 C C . MET A 1 113 ? 14.422 -7.820 -16.151 1.00 90.31 113 MET A C 1
ATOM 927 O O . MET A 1 113 ? 15.315 -8.049 -16.951 1.00 90.31 113 MET A O 1
ATOM 931 N N . THR A 1 114 ? 14.027 -8.700 -15.233 1.00 91.06 114 THR A N 1
ATOM 932 C CA . THR A 1 114 ? 14.659 -10.013 -15.018 1.00 91.06 114 THR A CA 1
ATOM 933 C C . THR A 1 114 ? 14.110 -11.125 -15.912 1.00 91.06 114 THR A C 1
ATOM 935 O O . THR A 1 114 ? 14.479 -12.285 -15.732 1.00 91.06 114 THR A O 1
ATOM 938 N N . ASP A 1 115 ? 13.260 -10.793 -16.886 1.00 92.69 115 ASP A N 1
ATOM 939 C CA . ASP A 1 115 ? 12.814 -11.744 -17.901 1.00 92.69 115 ASP A CA 1
ATOM 940 C C . ASP A 1 115 ? 14.029 -12.326 -18.665 1.00 92.69 115 ASP A C 1
ATOM 942 O O . ASP A 1 115 ? 14.909 -11.556 -19.071 1.00 92.69 115 ASP A O 1
ATOM 946 N N . PRO A 1 116 ? 14.123 -13.657 -18.865 1.00 93.56 116 PRO A N 1
ATOM 947 C CA . PRO A 1 116 ? 15.265 -14.284 -19.533 1.00 93.56 116 PRO A CA 1
ATOM 948 C C . PRO A 1 116 ? 15.567 -13.726 -20.929 1.00 93.56 116 PRO A C 1
ATOM 950 O O . PRO A 1 116 ? 16.737 -13.591 -21.291 1.00 93.56 116 PRO A O 1
ATOM 953 N N . ASP A 1 117 ? 14.545 -13.360 -21.706 1.00 94.44 117 ASP A N 1
ATOM 954 C CA . ASP A 1 117 ? 14.732 -12.799 -23.045 1.00 94.44 117 ASP A CA 1
ATOM 955 C C . ASP A 1 117 ? 15.266 -11.359 -22.974 1.00 94.44 117 ASP A C 1
ATOM 957 O O . ASP A 1 117 ? 16.122 -10.954 -23.775 1.00 94.44 117 ASP A O 1
ATOM 961 N N . VAL A 1 118 ? 14.819 -10.595 -21.971 1.00 92.50 118 VAL A N 1
ATOM 962 C CA . VAL A 1 118 ? 15.342 -9.253 -21.682 1.00 92.50 118 VAL A CA 1
ATOM 963 C C . VAL A 1 118 ? 16.782 -9.342 -21.201 1.00 92.50 118 VAL A C 1
ATOM 965 O O . VAL A 1 118 ? 17.623 -8.613 -21.709 1.00 92.50 118 VAL A O 1
ATOM 968 N N . MET A 1 119 ? 17.104 -10.263 -20.298 1.00 94.00 119 MET A N 1
ATOM 969 C CA . MET A 1 119 ? 18.465 -10.453 -19.792 1.00 94.00 119 MET A CA 1
ATOM 970 C C . MET A 1 119 ? 19.421 -10.964 -20.877 1.00 94.00 119 MET A C 1
ATOM 972 O O . MET A 1 119 ? 20.563 -10.519 -20.945 1.00 94.00 119 MET A O 1
ATOM 976 N N . ARG A 1 120 ? 18.960 -11.820 -21.799 1.00 94.31 120 ARG A N 1
ATOM 977 C CA . ARG A 1 120 ? 19.763 -12.256 -22.954 1.00 94.31 120 ARG A CA 1
ATOM 978 C C . ARG A 1 120 ? 20.085 -11.104 -23.910 1.00 94.31 120 ARG A C 1
ATOM 980 O O . ARG A 1 120 ? 21.181 -11.058 -24.458 1.00 94.31 120 ARG A O 1
ATOM 987 N N . SER A 1 121 ? 19.142 -10.187 -24.125 1.00 95.12 121 SER A N 1
ATOM 988 C CA . SER A 1 121 ? 19.334 -9.027 -25.011 1.00 95.12 121 SER A CA 1
ATOM 989 C C . SER A 1 121 ? 19.975 -7.816 -24.317 1.00 95.12 121 SER A C 1
ATOM 991 O O . SER A 1 121 ? 20.598 -6.982 -24.974 1.00 95.12 121 SER A O 1
ATOM 993 N N . ARG A 1 122 ? 19.827 -7.697 -22.993 1.00 92.38 122 ARG A N 1
ATOM 994 C CA . ARG A 1 122 ? 20.259 -6.574 -22.145 1.00 92.38 122 ARG A CA 1
ATOM 995 C C . ARG A 1 122 ? 20.843 -7.126 -20.831 1.00 92.38 122 ARG A C 1
ATOM 997 O O . ARG A 1 122 ? 20.212 -7.000 -19.783 1.00 92.38 122 ARG A O 1
ATOM 1004 N N . PRO A 1 123 ? 22.054 -7.708 -20.864 1.00 91.69 123 PRO A N 1
ATOM 1005 C CA . PRO A 1 123 ? 22.612 -8.484 -19.747 1.00 91.69 123 PRO A CA 1
ATOM 1006 C C . PRO A 1 123 ? 22.991 -7.670 -18.505 1.00 91.69 123 PRO A C 1
ATOM 1008 O O . PRO A 1 123 ? 23.312 -8.245 -17.468 1.00 91.69 123 PRO A O 1
ATOM 1011 N N . TYR A 1 124 ? 22.960 -6.339 -18.583 1.00 91.38 124 TYR A N 1
ATOM 1012 C CA . TYR A 1 124 ? 23.354 -5.462 -17.487 1.00 91.38 124 TYR A CA 1
ATOM 1013 C C . TYR A 1 124 ? 22.193 -4.565 -17.058 1.00 91.38 124 TYR A C 1
ATOM 1015 O O . TYR A 1 124 ? 21.569 -3.891 -17.884 1.00 91.38 124 TYR A O 1
ATOM 1023 N N . LEU A 1 125 ? 21.947 -4.502 -15.746 1.00 90.44 125 LEU A N 1
ATOM 1024 C CA . LEU A 1 125 ? 21.083 -3.485 -15.153 1.00 90.44 125 LEU A CA 1
ATOM 1025 C C . LEU A 1 125 ? 21.808 -2.139 -15.184 1.00 90.44 125 LEU A C 1
ATOM 1027 O O . LEU A 1 125 ? 22.893 -1.991 -14.628 1.00 90.44 125 LEU A O 1
ATOM 1031 N N . VAL A 1 126 ? 21.195 -1.146 -15.826 1.00 88.69 126 VAL A N 1
ATOM 1032 C CA . VAL A 1 126 ? 21.755 0.205 -15.926 1.00 88.69 126 VAL A CA 1
ATOM 1033 C C . VAL A 1 126 ? 20.901 1.151 -15.104 1.00 88.69 126 VAL A C 1
ATOM 1035 O O . VAL A 1 126 ? 19.750 1.427 -15.450 1.00 88.69 126 VAL A O 1
ATOM 1038 N N . TYR A 1 127 ? 21.482 1.689 -14.036 1.00 85.12 127 TYR A N 1
ATOM 1039 C CA . TYR A 1 127 ? 20.873 2.799 -13.323 1.00 85.12 127 TYR A CA 1
ATOM 1040 C C . TYR A 1 127 ? 20.964 4.060 -14.185 1.00 85.12 127 TYR A C 1
ATOM 1042 O O . TYR A 1 127 ? 22.052 4.534 -14.508 1.00 85.12 127 TYR A O 1
ATOM 1050 N N . ARG A 1 128 ? 19.809 4.599 -14.579 1.00 80.56 128 ARG A N 1
ATOM 1051 C CA . ARG A 1 128 ? 19.717 5.886 -15.271 1.00 80.56 128 ARG A CA 1
ATOM 1052 C C . ARG A 1 128 ? 19.090 6.897 -14.329 1.00 80.56 128 ARG A C 1
ATOM 105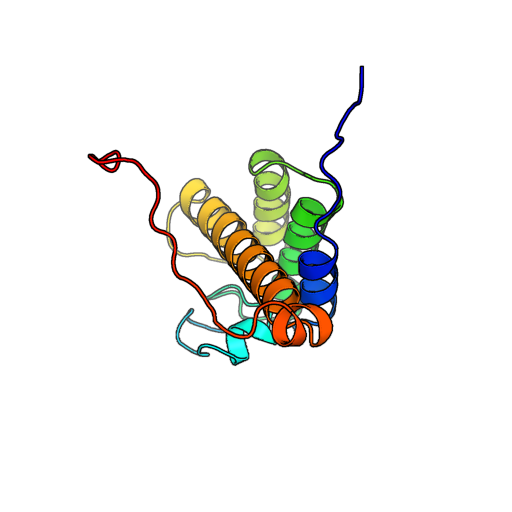4 O O . ARG A 1 128 ? 17.890 6.840 -14.069 1.00 80.56 128 ARG A O 1
ATOM 1061 N N . HIS A 1 129 ? 19.908 7.812 -13.827 1.00 75.81 129 HIS A N 1
ATOM 1062 C CA . HIS A 1 129 ? 19.406 8.986 -13.130 1.00 75.81 129 HIS A CA 1
ATOM 1063 C C . HIS A 1 129 ? 18.640 9.887 -14.115 1.00 75.81 129 HIS A C 1
ATOM 1065 O O . HIS A 1 129 ? 18.953 9.919 -15.308 1.00 75.81 129 HIS A O 1
ATOM 1071 N N . GLY A 1 130 ? 17.613 10.592 -13.638 1.00 73.12 130 GLY A N 1
ATOM 1072 C CA . GLY A 1 130 ? 16.887 11.553 -14.467 1.00 73.12 130 GLY A CA 1
ATOM 1073 C C . GLY A 1 130 ? 17.811 12.681 -14.935 1.00 73.12 130 GLY A C 1
ATOM 1074 O O . GLY A 1 130 ? 18.700 13.097 -14.206 1.00 73.12 130 GLY A O 1
ATOM 1075 N N . VAL A 1 131 ? 17.583 13.213 -16.136 1.00 62.75 131 VAL A N 1
ATOM 1076 C CA . VAL A 1 131 ? 18.385 14.304 -16.737 1.00 62.75 131 VAL A CA 1
ATOM 1077 C C . VAL A 1 131 ? 18.222 15.669 -16.044 1.00 62.75 131 VAL A C 1
ATOM 1079 O O . VAL A 1 131 ? 18.660 16.687 -16.572 1.00 62.75 131 VAL A O 1
ATOM 1082 N N . SER A 1 132 ? 17.573 15.729 -14.878 1.00 64.69 132 SER A N 1
ATOM 1083 C CA . SER A 1 132 ? 17.393 16.988 -14.158 1.00 64.69 132 SER A CA 1
ATOM 1084 C C . SER A 1 132 ? 18.696 17.333 -13.450 1.00 64.69 132 SER A C 1
ATOM 1086 O O . SER A 1 132 ? 18.992 16.776 -12.399 1.00 64.69 132 SER A O 1
ATOM 1088 N N . ALA A 1 133 ? 19.458 18.272 -14.016 1.00 59.66 133 ALA A N 1
ATOM 1089 C CA . ALA A 1 133 ? 20.657 18.829 -13.384 1.00 59.66 133 ALA A CA 1
ATOM 1090 C C . ALA A 1 133 ? 20.373 19.389 -11.974 1.00 59.66 133 ALA A C 1
ATOM 1092 O O . ALA A 1 133 ? 21.270 19.467 -11.142 1.00 59.66 133 ALA A O 1
ATOM 1093 N N . ILE A 1 134 ? 19.111 19.745 -11.709 1.00 58.62 134 ILE A N 1
ATOM 1094 C CA . ILE A 1 134 ? 18.590 20.134 -10.401 1.00 58.62 134 ILE A CA 1
ATOM 1095 C C . ILE A 1 134 ? 17.357 19.259 -10.127 1.00 58.62 134 ILE A C 1
ATOM 1097 O O . ILE A 1 134 ? 16.304 19.477 -10.739 1.00 58.62 134 ILE A O 1
ATOM 1101 N N . PRO A 1 135 ? 17.457 18.222 -9.283 1.00 59.94 135 PRO A N 1
ATOM 1102 C CA . PRO A 1 135 ? 16.289 17.510 -8.776 1.00 59.94 135 PRO A CA 1
ATOM 1103 C C . PRO A 1 135 ? 15.359 18.506 -8.070 1.00 59.94 135 PRO A C 1
ATOM 1105 O O . PRO A 1 135 ? 15.833 19.410 -7.385 1.00 59.94 135 PRO A O 1
ATOM 1108 N N . ARG A 1 136 ? 14.039 18.387 -8.264 1.00 61.06 136 ARG A N 1
ATOM 1109 C CA . ARG A 1 136 ? 13.079 19.244 -7.545 1.00 61.06 136 ARG A CA 1
ATOM 1110 C C . ARG A 1 136 ? 13.267 19.029 -6.031 1.00 61.06 136 ARG A C 1
ATOM 1112 O O . ARG A 1 136 ? 13.468 17.868 -5.668 1.00 61.06 136 ARG A O 1
ATOM 1119 N N . PRO A 1 137 ? 13.237 20.093 -5.205 1.00 56.34 137 PRO A N 1
ATOM 1120 C CA . PRO A 1 137 ? 13.399 19.961 -3.760 1.00 56.34 137 PRO A CA 1
ATOM 1121 C C . PRO A 1 137 ? 12.332 19.055 -3.138 1.00 56.34 137 PRO A C 1
ATOM 1123 O O . PRO A 1 137 ? 11.205 18.994 -3.689 1.00 56.34 137 PRO A O 1
#

Sequence (137 aa):
MIKYGSLPFIEAIALLRKKINLPTPTWDTIWQDEHMRSFTVAGAMTDDIVADFREAVRKAQEDGTTLGTFRKDFDDIVKKYGWGYVGSRNWRSRLIYETNLKTLHAAGRWRQMTDPDVMRSRPYLVYRHGVSAIPRP

Solvent-accessible surface area (backbone atoms only — not comparable to full-atom values): 8130 Å² total; per-residue (Å²): 131,88,78,80,64,83,72,59,57,58,54,23,52,57,46,58,74,66,30,42,70,44,56,27,76,45,74,78,76,53,56,75,71,48,61,62,47,34,41,71,43,60,51,36,78,41,59,68,61,32,46,52,52,50,50,46,50,46,45,32,60,67,73,64,51,50,74,73,54,46,45,51,54,47,53,50,50,32,64,74,69,68,58,79,74,80,76,53,70,73,57,42,50,46,49,56,51,50,52,52,52,51,51,33,48,51,52,23,52,49,52,60,57,68,31,68,70,43,32,73,76,47,77,66,91,75,90,75,78,75,91,54,94,67,72,82,131